Protein AF-T0Y296-F1 (afdb_monomer)

Foldseek 3Di:
DDDDDPDDDDPDPDVVVVCVVPDDDQADPVRAGKDKDKDWDDPPPPDDDIDIKMWMAGPVLVVVCVVLVPDDCVPDDPVSVVVVVVVSVVGTDMD

InterPro domains:
  IPR001352 Ribonuclease HII/HIII [PTHR10954] (26-88)
  IPR012337 Ribonuclease H-like superfamily [SSF53098] (34-89)
  IPR024567 Ribonuclease HII/HIII domain [PF01351] (37-89)
  IPR024567 Ribonuclease HII/HIII domain [PS51975] (33-95)
  IPR036397 Ribonuclease H superfamily [G3DSA:3.30.420.10] (10-95)

pLDDT: mean 77.34, std 16.68, range [34.0, 92.75]

Secondary structure (DSSP, 8-state):
--------------HHHHGGG-PPPSB-TTSPBEEEEEEEE-TT-SSS--EEEEEEEEGGGHHHHHHTT---GGGS-HHHHHHHHHHHHHHSEE-

Organism: NCBI:txid410659

Mean predicted aligned error: 10.15 Å

Structure (mmCIF, N/CA/C/O backbone):
data_AF-T0Y296-F1
#
_entry.id   AF-T0Y296-F1
#
loop_
_atom_site.group_PDB
_atom_site.id
_atom_site.type_symbol
_atom_site.label_atom_id
_atom_site.label_alt_id
_atom_site.label_comp_id
_atom_site.label_asym_id
_atom_site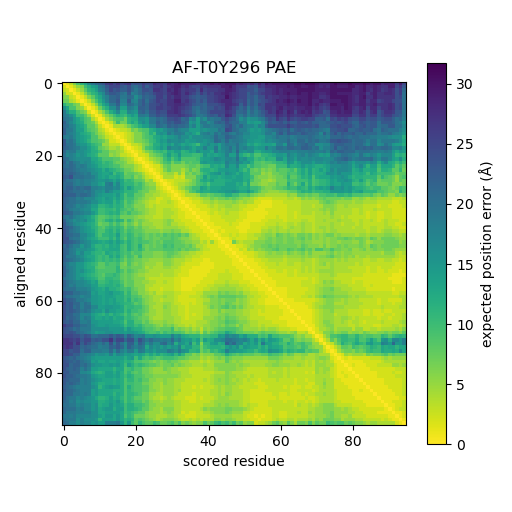.label_entity_id
_atom_site.label_seq_id
_atom_site.pdbx_PDB_ins_code
_atom_site.Cartn_x
_atom_site.Cartn_y
_atom_site.Cartn_z
_atom_site.occupancy
_atom_site.B_iso_or_equiv
_atom_site.auth_seq_id
_atom_site.auth_comp_id
_atom_site.auth_asym_id
_atom_site.auth_atom_id
_atom_site.pdbx_PDB_model_num
ATOM 1 N N . MET A 1 1 ? -28.376 -2.082 -8.450 1.00 37.41 1 MET A N 1
ATOM 2 C CA . MET A 1 1 ? -27.292 -2.812 -9.138 1.00 37.41 1 MET A CA 1
ATOM 3 C C . MET A 1 1 ? -26.705 -1.866 -10.176 1.00 37.41 1 MET A C 1
ATOM 5 O O . MET A 1 1 ? -27.337 -1.641 -11.195 1.00 37.41 1 MET A O 1
ATOM 9 N N . GLY A 1 2 ? -25.598 -1.194 -9.867 1.00 35.00 2 GLY A N 1
ATOM 10 C CA . GLY A 1 2 ? -25.003 -0.199 -10.760 1.00 35.00 2 GLY A CA 1
ATOM 11 C C . GLY A 1 2 ? -23.502 -0.178 -10.544 1.00 35.00 2 GLY A C 1
ATOM 12 O O . GLY A 1 2 ? -23.023 0.370 -9.559 1.00 35.00 2 GLY A O 1
ATOM 13 N N . THR A 1 3 ? -22.771 -0.854 -11.420 1.00 44.56 3 THR A N 1
ATOM 14 C CA . THR A 1 3 ? -21.310 -0.828 -11.460 1.00 44.56 3 THR A CA 1
ATOM 15 C C . THR A 1 3 ? -20.874 0.500 -12.063 1.00 44.56 3 THR A C 1
ATOM 17 O O . THR A 1 3 ? -21.067 0.729 -13.257 1.00 44.56 3 THR A O 1
ATOM 20 N N . VAL A 1 4 ? -20.308 1.385 -11.246 1.00 40.00 4 VAL A N 1
ATOM 21 C CA . VAL A 1 4 ? -19.668 2.605 -11.743 1.00 40.00 4 VAL A CA 1
ATOM 22 C C . VAL A 1 4 ? -18.283 2.212 -12.252 1.00 40.00 4 VAL A C 1
ATOM 24 O O . VAL A 1 4 ? -17.434 1.767 -11.484 1.00 40.00 4 VAL A O 1
ATOM 27 N N . SER A 1 5 ? -18.087 2.312 -13.564 1.00 34.00 5 SER A N 1
ATOM 28 C CA . SER A 1 5 ? -16.792 2.094 -14.212 1.00 34.00 5 SER A CA 1
ATOM 29 C C . SER A 1 5 ? -15.862 3.275 -13.892 1.00 34.00 5 SER A C 1
ATOM 31 O O . SER A 1 5 ? -16.287 4.419 -14.083 1.00 34.00 5 SER A O 1
ATOM 33 N N . PRO A 1 6 ? -14.622 3.067 -13.405 1.00 42.47 6 PRO A N 1
ATOM 34 C CA . PRO A 1 6 ? -13.738 4.165 -13.046 1.00 42.47 6 PRO A CA 1
ATOM 35 C C . PRO A 1 6 ? -13.029 4.671 -14.308 1.00 42.47 6 PRO A C 1
ATOM 37 O O . PRO A 1 6 ? -11.877 4.336 -14.572 1.00 42.47 6 PRO A O 1
ATOM 40 N N . SER A 1 7 ? -13.720 5.463 -15.131 1.00 42.56 7 SER A N 1
ATOM 41 C CA . SER A 1 7 ? -13.080 6.157 -16.250 1.00 42.56 7 SER A CA 1
ATOM 42 C C . SER A 1 7 ? -12.601 7.540 -15.811 1.00 42.56 7 SER A C 1
ATOM 44 O O . SER A 1 7 ? -13.409 8.427 -15.545 1.00 42.56 7 SER A O 1
ATOM 46 N N . SER A 1 8 ? -11.279 7.721 -15.828 1.00 37.59 8 SER A N 1
ATOM 47 C CA . SER A 1 8 ? -10.536 8.986 -15.728 1.00 37.59 8 SER A CA 1
ATOM 48 C C . SER A 1 8 ? -10.662 9.751 -14.404 1.00 37.59 8 SER A C 1
ATOM 50 O O . SER A 1 8 ? -11.715 10.271 -14.045 1.00 37.59 8 SER A O 1
ATOM 52 N N . ALA A 1 9 ? -9.537 9.887 -13.700 1.00 45.66 9 ALA A N 1
ATOM 53 C CA . ALA A 1 9 ? -9.384 10.815 -12.589 1.00 45.66 9 ALA A CA 1
ATOM 54 C C . ALA A 1 9 ? -9.568 12.266 -13.086 1.00 45.66 9 ALA A C 1
ATOM 56 O O . ALA A 1 9 ? -8.618 12.941 -13.473 1.00 45.66 9 ALA A O 1
ATOM 57 N N . MET A 1 10 ? -10.811 12.748 -13.108 1.00 42.50 10 MET A N 1
ATOM 58 C CA . MET A 1 10 ? -11.130 14.165 -13.247 1.00 42.50 10 MET A CA 1
ATOM 59 C C . MET A 1 10 ? -10.930 14.826 -11.882 1.00 42.50 10 MET A C 1
ATOM 61 O O . MET A 1 10 ? -11.776 14.705 -10.996 1.00 42.50 10 MET A O 1
ATOM 65 N N . VAL A 1 11 ? -9.831 15.565 -11.713 1.00 51.09 11 VAL A N 1
ATOM 66 C CA . VAL A 1 11 ? -9.703 16.524 -10.607 1.00 51.09 11 VAL A CA 1
ATOM 67 C C . VAL A 1 11 ? -10.690 17.661 -10.872 1.00 51.09 11 VAL A C 1
ATOM 69 O O . VAL A 1 11 ? -10.391 18.635 -11.562 1.00 51.09 11 VAL A O 1
ATOM 72 N N . SER A 1 12 ? -11.914 17.507 -10.374 1.00 51.34 12 SER A N 1
ATOM 73 C CA . SER A 1 12 ? -12.918 18.561 -10.414 1.00 51.34 12 SER A CA 1
ATOM 74 C C . SER A 1 12 ? -12.597 19.612 -9.357 1.00 51.34 12 SER A C 1
ATOM 76 O O . SER A 1 12 ? -12.642 19.324 -8.166 1.00 51.34 12 SER A O 1
ATOM 78 N N . ARG A 1 13 ? -12.313 20.844 -9.789 1.00 59.34 13 ARG A N 1
ATOM 79 C CA . ARG A 1 13 ? -12.239 22.015 -8.895 1.00 59.34 13 ARG A CA 1
ATOM 80 C C . ARG A 1 13 ? -13.616 22.585 -8.546 1.00 59.34 13 ARG A C 1
ATOM 82 O O . ARG A 1 13 ? -13.701 23.503 -7.741 1.00 59.34 13 ARG A O 1
ATOM 89 N N . ASP A 1 14 ? -14.670 22.061 -9.164 1.00 73.12 14 ASP A N 1
ATOM 90 C CA . ASP A 1 14 ? -16.050 22.425 -8.871 1.00 73.12 14 ASP A CA 1
ATOM 91 C C . ASP A 1 14 ? -16.513 21.720 -7.576 1.00 73.12 14 ASP A C 1
ATOM 93 O O . ASP A 1 14 ? -16.597 20.482 -7.563 1.00 73.12 14 ASP A O 1
ATOM 97 N N . PRO A 1 15 ? -16.808 22.468 -6.491 1.00 61.84 15 PRO A N 1
ATOM 98 C CA . PRO A 1 15 ? -17.272 21.900 -5.227 1.00 61.84 15 PRO A CA 1
ATOM 99 C C . PRO A 1 15 ? -18.621 21.171 -5.347 1.00 61.84 15 PRO A C 1
ATOM 101 O O . PRO A 1 15 ? -18.874 20.249 -4.571 1.00 61.84 15 PRO A O 1
ATOM 104 N N . ALA A 1 16 ? -19.458 21.487 -6.344 1.00 67.62 16 ALA A N 1
ATOM 105 C CA . ALA A 1 16 ? -20.711 20.765 -6.577 1.00 67.62 16 ALA A CA 1
ATOM 106 C C . ALA A 1 16 ? -20.462 19.323 -7.056 1.00 67.62 16 ALA A C 1
ATOM 108 O O . ALA A 1 16 ? -21.152 18.395 -6.633 1.00 67.62 16 ALA A O 1
ATOM 109 N N . ARG A 1 17 ? -19.419 19.111 -7.868 1.00 64.44 17 ARG A N 1
ATOM 110 C CA . ARG A 1 17 ? -18.961 17.774 -8.283 1.00 64.44 17 ARG A CA 1
ATOM 111 C C . ARG A 1 17 ? -18.245 17.011 -7.171 1.00 64.44 17 ARG A C 1
ATOM 113 O O . ARG A 1 17 ? -18.245 15.790 -7.206 1.00 64.44 17 ARG A O 1
ATOM 120 N N . LEU A 1 18 ? -17.647 17.677 -6.182 1.00 62.19 18 LEU A N 1
ATOM 121 C CA . LEU A 1 18 ? -17.090 16.994 -5.003 1.00 62.19 18 LEU A CA 1
ATOM 122 C C . LEU A 1 18 ? -18.192 16.336 -4.159 1.00 62.19 18 LEU A C 1
ATOM 124 O O . LEU A 1 18 ? -18.008 15.226 -3.667 1.00 62.19 18 LEU A O 1
ATOM 128 N N . ASN A 1 19 ? -19.363 16.970 -4.074 1.00 60.94 19 ASN A N 1
ATOM 129 C CA . ASN A 1 19 ? -20.507 16.453 -3.323 1.00 60.94 19 ASN A CA 1
ATOM 130 C C . ASN A 1 19 ? -21.089 15.152 -3.911 1.00 60.94 19 ASN A C 1
ATOM 132 O O . ASN A 1 19 ? -21.728 14.384 -3.195 1.00 60.94 19 ASN A O 1
ATOM 136 N N . GLN A 1 20 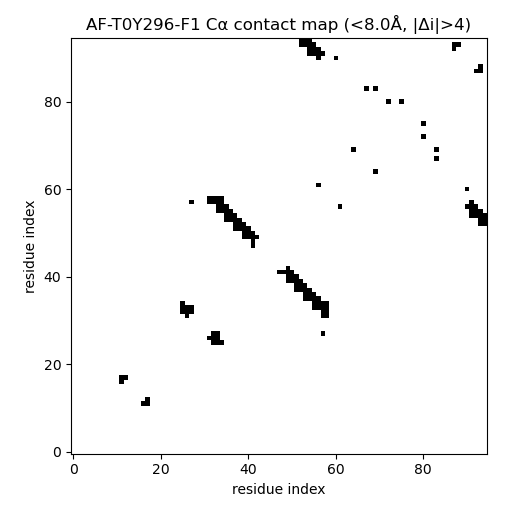? -20.839 14.871 -5.196 1.00 68.56 20 GLN A N 1
ATOM 137 C CA . GLN A 1 20 ? -21.313 13.652 -5.862 1.00 68.56 20 GLN A CA 1
ATOM 138 C C . GLN A 1 20 ? -20.612 12.377 -5.356 1.00 68.56 20 GLN A C 1
ATOM 140 O O . GLN A 1 20 ? -21.126 11.280 -5.553 1.00 68.56 20 GLN A O 1
ATOM 145 N N . TYR A 1 21 ? -19.446 12.512 -4.710 1.00 63.69 21 TYR A N 1
ATOM 146 C CA . TYR A 1 21 ? -18.701 11.388 -4.135 1.00 63.69 21 TYR A CA 1
ATOM 147 C C . TYR A 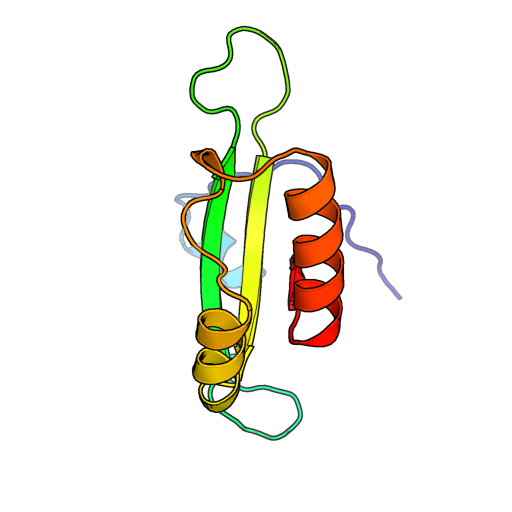1 21 ? -19.181 11.011 -2.724 1.00 63.69 21 TYR A C 1
ATOM 149 O O . TYR A 1 21 ? -18.768 9.977 -2.203 1.00 63.69 21 TYR A O 1
ATOM 157 N N . GLY A 1 22 ? -20.072 11.813 -2.125 1.00 61.47 22 GLY A N 1
ATOM 158 C CA . GLY A 1 22 ? -20.538 11.634 -0.751 1.00 61.47 22 GLY A CA 1
ATOM 159 C C . GLY A 1 22 ? -19.437 11.855 0.300 1.00 61.47 22 GLY A C 1
ATOM 160 O O . GLY A 1 22 ? -18.268 12.067 -0.036 1.00 61.47 22 GLY A O 1
ATOM 161 N N . PRO A 1 23 ? -19.783 11.839 1.599 1.00 64.25 23 PRO A N 1
ATOM 162 C CA . PRO A 1 23 ? -18.780 11.852 2.655 1.00 64.25 23 PRO A CA 1
ATOM 163 C C . PRO A 1 23 ? -17.941 10.572 2.576 1.00 64.25 23 PRO A C 1
ATOM 165 O O . PRO A 1 23 ? -18.478 9.466 2.620 1.00 64.25 23 PRO A O 1
ATOM 168 N N . PHE A 1 24 ? -16.617 10.720 2.485 1.00 65.50 24 PHE A N 1
ATOM 169 C CA . PHE A 1 24 ? -15.704 9.589 2.633 1.00 65.50 24 PHE A CA 1
ATOM 170 C C . PHE A 1 24 ? -15.881 9.011 4.047 1.00 65.50 24 PHE A C 1
ATOM 172 O O . PHE A 1 24 ? -15.681 9.761 5.012 1.00 65.50 24 PHE A O 1
ATOM 179 N N . PRO A 1 25 ? -16.267 7.727 4.203 1.00 68.88 25 PRO A N 1
ATOM 180 C CA . PRO A 1 25 ? -16.499 7.143 5.517 1.00 68.88 25 PRO A CA 1
ATOM 181 C C . PRO A 1 25 ? -15.235 7.253 6.368 1.00 68.88 25 PRO A C 1
ATOM 183 O O . PRO A 1 25 ? -14.184 6.713 6.012 1.00 68.88 25 PRO A O 1
ATOM 186 N N . ARG A 1 26 ? -15.335 7.991 7.477 1.00 70.19 26 ARG A N 1
ATOM 187 C CA . ARG A 1 26 ? -14.233 8.154 8.437 1.00 70.19 26 ARG A CA 1
ATOM 188 C C . ARG A 1 26 ? -14.075 6.948 9.357 1.00 70.19 26 ARG A C 1
ATOM 190 O O . ARG A 1 26 ? -13.045 6.825 10.010 1.00 70.19 26 ARG A O 1
ATOM 197 N N . GLU A 1 27 ? -15.071 6.074 9.363 1.00 80.75 27 GLU A N 1
ATOM 198 C CA . GLU A 1 27 ? -15.166 4.908 10.226 1.00 80.75 27 GLU A CA 1
ATOM 199 C C . GLU A 1 27 ? -15.221 3.628 9.381 1.00 80.75 27 GLU A C 1
ATOM 201 O O . GLU A 1 27 ? -15.676 3.634 8.226 1.00 80.75 27 GLU A O 1
ATOM 206 N N . GLY A 1 28 ? -14.681 2.544 9.934 1.00 74.31 28 GLY A N 1
ATOM 207 C CA . GLY A 1 28 ? -14.800 1.198 9.377 1.00 74.31 28 GLY A CA 1
ATOM 208 C C . GLY A 1 28 ? -16.194 0.603 9.601 1.00 74.31 28 GLY A C 1
ATOM 209 O O . GLY A 1 28 ? -17.076 1.250 10.164 1.00 74.31 28 GLY A O 1
ATOM 210 N N . SER A 1 29 ? -16.392 -0.657 9.200 1.00 72.75 29 SER A N 1
ATOM 211 C CA . SER A 1 29 ? -17.632 -1.406 9.491 1.00 72.75 29 SER A CA 1
ATOM 212 C C . SER A 1 29 ? -17.951 -1.484 10.983 1.00 72.75 29 SER A C 1
ATOM 214 O O . SER A 1 29 ? -19.114 -1.600 11.358 1.00 72.75 29 SER A O 1
ATOM 216 N N . ASP A 1 30 ? -16.913 -1.393 11.810 1.00 77.62 30 ASP A N 1
ATOM 217 C CA . ASP A 1 30 ? -16.978 -1.616 13.249 1.00 77.62 30 ASP A CA 1
ATOM 218 C C . ASP A 1 30 ? -17.071 -0.291 14.032 1.00 77.62 30 ASP A C 1
ATOM 220 O O . ASP A 1 30 ? -17.040 -0.293 15.257 1.00 77.62 30 ASP A O 1
ATOM 224 N N . GLY A 1 31 ? -17.185 0.851 13.335 1.00 80.44 31 GLY A N 1
ATOM 225 C CA . GLY A 1 31 ? -17.208 2.190 13.942 1.00 80.44 31 GLY A CA 1
ATOM 226 C C . GLY A 1 31 ? -15.824 2.753 14.287 1.00 80.44 31 GLY A C 1
ATOM 227 O O . GLY A 1 31 ? -15.722 3.866 14.796 1.00 80.44 31 GLY A O 1
ATOM 228 N N . GLU A 1 32 ? -14.750 2.015 13.995 1.00 82.75 32 GLU A N 1
ATOM 229 C CA . GLU A 1 32 ? -13.389 2.426 14.351 1.00 82.75 32 GLU A CA 1
ATOM 230 C C . GLU A 1 32 ? -12.829 3.513 13.416 1.00 82.75 32 GLU A C 1
ATOM 232 O O . GLU A 1 32 ? -13.030 3.436 12.195 1.00 82.75 32 GLU A O 1
ATOM 237 N N . PRO A 1 33 ? -12.079 4.505 13.941 1.00 87.19 33 PRO A N 1
ATOM 238 C CA . PRO A 1 33 ? -11.466 5.554 13.137 1.00 87.19 33 PRO A CA 1
ATOM 239 C C . PRO A 1 33 ? -10.485 4.996 12.101 1.00 87.19 33 PRO A C 1
ATOM 241 O O . PRO A 1 33 ? -9.479 4.357 12.424 1.00 87.19 33 PRO A O 1
ATOM 244 N N . MET A 1 34 ? -10.724 5.326 10.836 1.00 88.75 34 MET A N 1
ATOM 245 C CA . MET A 1 34 ? -9.871 4.917 9.725 1.00 88.75 34 MET A CA 1
ATOM 246 C C . MET A 1 34 ? -8.781 5.955 9.459 1.00 88.75 34 MET A C 1
ATOM 248 O O . MET A 1 34 ? -9.011 7.166 9.484 1.00 88.75 34 MET A O 1
ATOM 252 N N . VAL A 1 35 ? -7.587 5.476 9.122 1.00 90.06 35 VAL A N 1
ATOM 253 C CA . VAL A 1 35 ? -6.487 6.295 8.607 1.00 90.06 35 VAL A CA 1
ATOM 254 C C . VAL A 1 35 ? -6.256 5.917 7.151 1.00 90.06 35 VAL A C 1
ATOM 256 O O . VAL A 1 35 ? -6.175 4.736 6.817 1.00 90.06 35 VAL A O 1
ATOM 259 N N . GLY A 1 36 ? -6.178 6.923 6.281 1.00 90.25 36 GLY A N 1
ATOM 260 C CA . GLY A 1 36 ? -5.947 6.754 4.849 1.00 90.25 36 GLY A CA 1
ATOM 261 C C . GLY A 1 36 ? -4.660 7.433 4.388 1.00 90.25 36 GLY A C 1
ATOM 262 O O . GLY A 1 36 ? -4.289 8.483 4.911 1.00 90.25 36 GLY A O 1
ATOM 263 N N . GLY A 1 37 ? -4.004 6.839 3.395 1.00 89.88 37 GLY A N 1
ATOM 264 C CA . GLY A 1 37 ? -2.856 7.392 2.683 1.00 89.88 37 GLY A CA 1
ATOM 265 C C . GLY A 1 37 ? -3.064 7.329 1.169 1.00 89.88 37 GLY A C 1
ATOM 266 O O . GLY A 1 37 ? -3.760 6.446 0.667 1.00 89.88 37 GLY A O 1
ATOM 267 N N . LEU A 1 38 ? -2.456 8.277 0.459 1.00 92.00 38 LEU A N 1
ATOM 268 C CA . LEU A 1 38 ? -2.487 8.398 -0.997 1.00 92.00 38 LEU A CA 1
ATOM 269 C C . LEU A 1 38 ? -1.050 8.554 -1.499 1.00 92.00 38 LEU A C 1
ATOM 271 O O . LEU A 1 38 ? -0.292 9.323 -0.906 1.00 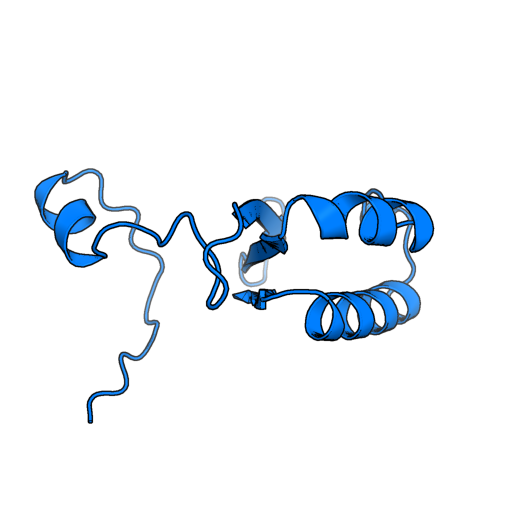92.00 38 LEU A O 1
ATOM 275 N N . ASP A 1 39 ? -0.690 7.847 -2.565 1.00 90.00 39 ASP A N 1
ATOM 276 C CA . ASP A 1 39 ? 0.623 7.968 -3.208 1.00 90.00 39 ASP A CA 1
ATOM 277 C C . ASP A 1 39 ? 0.500 7.843 -4.732 1.00 90.00 39 ASP A C 1
ATOM 279 O O . ASP A 1 39 ? -0.437 7.218 -5.243 1.00 90.00 39 ASP A O 1
ATOM 283 N N . GLU A 1 40 ? 1.454 8.420 -5.463 1.00 92.31 40 GLU A N 1
ATOM 284 C CA . GLU A 1 40 ? 1.509 8.357 -6.922 1.00 92.31 40 GLU A CA 1
ATOM 285 C C . GLU A 1 40 ? 2.806 7.735 -7.455 1.00 92.31 40 GLU A C 1
ATOM 287 O O . GLU A 1 40 ? 3.897 7.888 -6.907 1.00 92.31 40 GLU A O 1
ATOM 292 N N . ALA A 1 41 ? 2.706 7.067 -8.604 1.00 88.81 41 ALA A N 1
ATOM 293 C CA . ALA A 1 41 ? 3.844 6.541 -9.344 1.00 88.81 41 ALA A CA 1
ATOM 294 C C . ALA A 1 41 ? 3.772 6.960 -10.817 1.00 88.81 41 ALA A C 1
ATOM 296 O O . ALA A 1 41 ? 2.703 6.989 -11.425 1.00 88.81 41 ALA A O 1
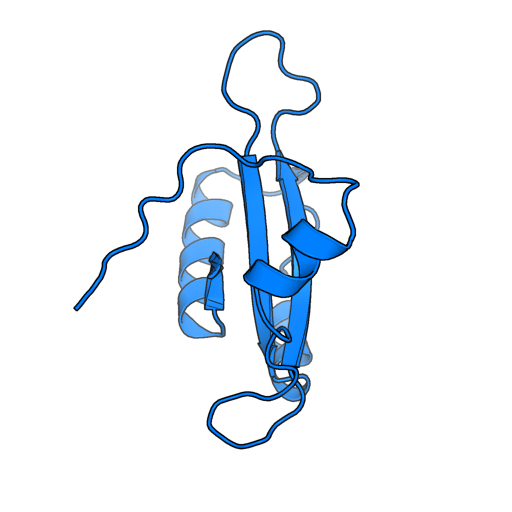ATOM 297 N N . GLY A 1 42 ? 4.928 7.270 -11.410 1.00 90.00 42 GLY A N 1
ATOM 298 C CA . GLY A 1 42 ? 5.037 7.594 -12.839 1.00 90.00 42 GLY A CA 1
ATOM 299 C C . GLY A 1 42 ? 5.033 9.085 -13.192 1.00 90.00 42 GLY A C 1
ATOM 300 O O . GLY A 1 42 ? 5.145 9.408 -14.368 1.00 90.00 42 GLY A O 1
ATOM 301 N N . ARG A 1 43 ? 5.005 10.006 -12.213 1.00 90.62 43 ARG A N 1
ATOM 302 C CA . ARG A 1 43 ? 5.045 11.470 -12.453 1.00 90.62 43 ARG A CA 1
ATOM 303 C C . ARG A 1 43 ? 6.244 11.938 -13.304 1.00 90.62 43 ARG A C 1
ATOM 305 O O . ARG A 1 43 ? 6.160 12.969 -13.960 1.00 90.62 43 ARG A O 1
ATOM 312 N N . GLY A 1 44 ? 7.370 11.220 -13.255 1.00 90.56 44 GLY A N 1
ATOM 313 C CA . GLY A 1 44 ? 8.604 11.549 -13.987 1.00 90.56 44 GLY A CA 1
ATOM 314 C C . GLY A 1 44 ? 8.866 10.707 -15.240 1.00 90.56 44 GLY A C 1
ATOM 315 O O . GLY A 1 44 ? 9.902 10.883 -15.877 1.00 90.56 44 GLY A O 1
ATOM 316 N N . SER A 1 45 ? 7.976 9.773 -15.577 1.00 91.12 45 SER A N 1
ATOM 317 C CA . SER A 1 45 ? 8.153 8.887 -16.728 1.00 91.12 45 SER A CA 1
ATOM 318 C C . SER A 1 45 ? 7.804 9.607 -18.032 1.00 91.12 45 SER A C 1
ATOM 320 O O . SER A 1 45 ? 6.776 10.270 -18.119 1.00 91.12 45 SER A O 1
ATOM 322 N N . TRP A 1 46 ? 8.631 9.441 -19.069 1.00 92.12 46 TRP A N 1
ATOM 323 C CA . TRP A 1 46 ? 8.315 9.928 -20.422 1.00 92.12 46 TRP A CA 1
ATOM 324 C C . TRP A 1 46 ? 7.213 9.111 -21.106 1.00 92.12 46 TRP A C 1
ATOM 326 O O . TRP A 1 46 ? 6.425 9.652 -21.874 1.00 92.12 46 TRP A O 1
ATOM 336 N N . ILE A 1 47 ? 7.178 7.802 -20.848 1.00 92.75 47 ILE A N 1
ATOM 337 C CA . ILE A 1 47 ? 6.218 6.859 -21.425 1.00 92.75 47 ILE A CA 1
ATOM 338 C C . ILE A 1 47 ? 5.666 5.989 -20.295 1.00 92.75 47 ILE A C 1
ATOM 340 O O . ILE A 1 47 ? 6.422 5.520 -19.442 1.00 92.75 47 ILE A O 1
ATOM 344 N N . GLY A 1 48 ? 4.354 5.757 -20.322 1.00 90.25 48 GLY A N 1
ATOM 345 C CA . GLY A 1 48 ? 3.632 4.914 -19.371 1.00 90.25 48 GLY A CA 1
ATOM 346 C C . GLY A 1 48 ? 2.554 5.678 -18.595 1.00 90.25 48 GLY A C 1
ATOM 347 O O . GLY A 1 48 ? 2.558 6.909 -18.577 1.00 90.25 48 GLY A O 1
ATOM 348 N N . PRO A 1 49 ? 1.601 4.961 -17.976 1.00 91.12 49 PRO A N 1
ATOM 349 C CA . PRO A 1 49 ? 0.546 5.583 -17.192 1.00 91.12 49 PRO A CA 1
ATOM 350 C C . PRO A 1 49 ? 1.093 6.157 -15.881 1.00 91.12 49 PRO A C 1
ATOM 352 O O . PRO A 1 49 ? 1.993 5.592 -15.259 1.00 91.12 49 PRO A O 1
ATOM 355 N N . MET A 1 50 ? 0.483 7.250 -15.429 1.00 92.62 50 MET A N 1
ATOM 356 C CA . MET A 1 50 ? 0.574 7.688 -14.041 1.00 92.62 50 MET A CA 1
ATOM 357 C C . MET A 1 50 ? -0.476 6.934 -13.227 1.00 92.62 50 MET A C 1
ATOM 359 O O . MET A 1 50 ? -1.644 6.881 -13.617 1.00 92.62 50 MET A O 1
ATOM 363 N N . VAL A 1 51 ? -0.054 6.349 -12.112 1.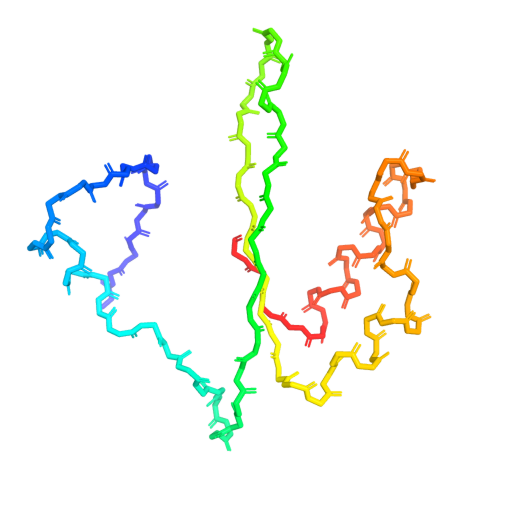00 91.00 51 VAL A N 1
ATOM 364 C CA . VAL A 1 51 ? -0.913 5.557 -11.229 1.00 91.00 51 VAL A CA 1
ATOM 365 C C . VAL A 1 51 ? -1.029 6.277 -9.897 1.00 91.00 51 VAL A C 1
ATOM 367 O O . VAL A 1 51 ? -0.019 6.686 -9.330 1.00 91.00 51 VAL A O 1
ATOM 370 N N . LEU A 1 52 ? -2.256 6.416 -9.409 1.00 92.56 52 LEU A N 1
ATOM 371 C CA . LEU A 1 52 ? -2.564 6.892 -8.068 1.00 92.56 52 LEU A CA 1
ATOM 372 C C . LEU A 1 52 ? -3.094 5.698 -7.273 1.00 92.56 52 LEU A C 1
ATOM 374 O O . LEU A 1 52 ? -3.982 5.006 -7.766 1.00 92.56 52 LEU A O 1
ATOM 378 N N . GLY A 1 53 ? -2.543 5.447 -6.090 1.00 89.94 53 GLY A N 1
ATOM 379 C CA . GLY A 1 53 ? -2.993 4.379 -5.200 1.00 89.94 53 GLY A CA 1
ATOM 380 C C . GLY A 1 53 ? -3.467 4.948 -3.873 1.00 89.94 53 GLY A C 1
ATOM 381 O O . GLY A 1 53 ? -2.798 5.806 -3.294 1.00 89.94 53 GLY A O 1
ATOM 382 N N . ALA A 1 54 ? -4.603 4.460 -3.381 1.00 90.94 54 ALA A N 1
ATOM 383 C CA . ALA A 1 54 ? -5.111 4.796 -2.059 1.00 90.94 54 ALA A CA 1
ATOM 384 C C . ALA A 1 54 ? -5.135 3.553 -1.163 1.00 90.94 54 ALA A C 1
ATOM 386 O O . ALA A 1 54 ? -5.497 2.457 -1.590 1.00 90.94 54 ALA A O 1
ATOM 387 N N . PHE A 1 55 ? -4.771 3.731 0.104 1.00 91.38 55 PHE A N 1
ATOM 388 C CA . PHE A 1 55 ? -4.833 2.677 1.111 1.00 91.38 55 PHE A CA 1
ATOM 389 C C . PHE A 1 55 ? -5.458 3.210 2.393 1.00 91.38 55 PHE A C 1
ATOM 391 O O . PHE A 1 55 ? -5.144 4.325 2.810 1.00 91.38 55 PHE A O 1
ATOM 398 N N . ARG A 1 56 ? -6.318 2.420 3.038 1.00 91.06 56 ARG A N 1
ATOM 399 C CA . ARG A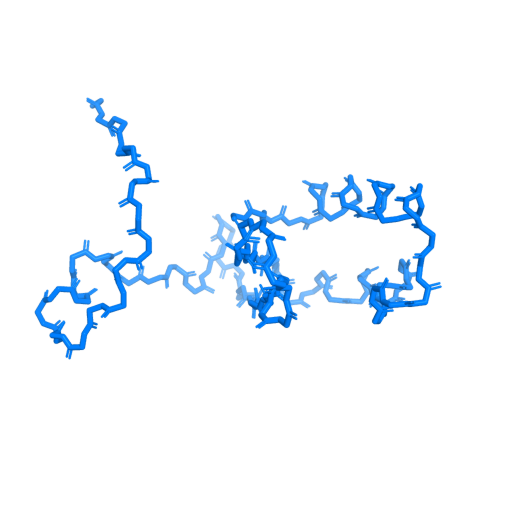 1 56 ? -6.875 2.752 4.354 1.00 91.06 56 ARG A CA 1
ATOM 400 C C . ARG A 1 56 ? -6.970 1.538 5.268 1.00 91.06 56 ARG A C 1
ATOM 402 O O . ARG A 1 56 ? -7.199 0.425 4.804 1.00 91.06 56 ARG A O 1
ATOM 409 N N . LEU A 1 57 ? -6.846 1.773 6.569 1.00 91.31 57 LEU A N 1
ATOM 410 C CA . LEU A 1 57 ? -6.972 0.766 7.626 1.00 91.31 57 LEU A CA 1
ATOM 411 C C . LEU A 1 57 ? -7.382 1.424 8.961 1.00 91.31 57 LEU A C 1
ATOM 413 O O . LEU A 1 57 ? -7.228 2.644 9.087 1.00 91.31 57 LEU A O 1
ATOM 417 N N . PRO A 1 58 ? -7.866 0.658 9.956 1.00 91.00 58 PRO A N 1
ATOM 418 C CA . PRO A 1 58 ? -8.080 1.166 11.312 1.00 91.00 58 PRO A CA 1
ATOM 419 C C . PRO A 1 58 ? -6.784 1.714 11.915 1.00 91.00 58 PRO A C 1
ATOM 421 O O . PRO A 1 58 ? -5.693 1.197 11.644 1.00 91.00 58 PRO A O 1
ATOM 424 N N . ARG A 1 59 ? -6.881 2.757 12.743 1.00 88.62 59 ARG A N 1
ATOM 425 C CA . ARG A 1 59 ? -5.715 3.419 13.355 1.00 88.62 59 ARG A CA 1
ATOM 426 C C . ARG A 1 59 ? -4.816 2.445 14.126 1.00 88.62 59 ARG A C 1
ATOM 428 O O . ARG A 1 59 ? -3.594 2.593 14.106 1.00 88.62 59 ARG A O 1
ATOM 435 N N . GLU A 1 60 ? -5.400 1.440 14.753 1.00 88.50 60 GLU A N 1
ATOM 436 C CA . GLU A 1 60 ? -4.747 0.404 15.556 1.00 88.50 60 GLU A CA 1
ATOM 437 C C . GLU A 1 60 ? -3.849 -0.485 14.681 1.00 88.50 60 GLU A C 1
ATOM 439 O O . GLU A 1 60 ? -2.800 -0.959 15.118 1.00 88.50 60 GLU A O 1
ATOM 444 N N . GLY A 1 61 ? -4.208 -0.645 13.402 1.00 88.19 61 GLY A N 1
ATOM 445 C CA . GLY A 1 61 ? -3.452 -1.415 12.417 1.00 88.19 61 GLY A CA 1
ATOM 446 C C . GLY A 1 61 ? -2.150 -0.748 11.961 1.00 88.19 61 GLY A C 1
ATOM 447 O O . GLY A 1 61 ? -1.318 -1.402 11.331 1.00 88.19 61 GLY A O 1
ATOM 448 N N . LEU A 1 62 ? -1.914 0.529 12.292 1.00 88.19 62 LEU A N 1
ATOM 449 C CA . LEU A 1 62 ? -0.692 1.241 11.896 1.00 88.19 62 LEU A CA 1
ATOM 450 C C . LEU A 1 62 ? 0.581 0.576 12.433 1.00 88.19 62 LEU A C 1
ATOM 452 O O . LEU A 1 62 ? 1.579 0.513 11.714 1.00 88.19 62 LEU A O 1
ATOM 456 N N . GLY A 1 63 ? 0.547 0.040 13.659 1.00 88.94 63 GLY A N 1
ATOM 457 C CA . GLY A 1 63 ? 1.690 -0.671 14.244 1.00 88.94 63 GLY A CA 1
ATOM 458 C C . GLY A 1 63 ? 2.135 -1.853 13.379 1.00 88.94 63 GLY A C 1
ATOM 459 O O . GLY A 1 63 ? 3.328 -2.040 13.137 1.00 88.94 63 GLY A O 1
ATOM 460 N N . ARG A 1 64 ? 1.171 -2.570 12.788 1.00 87.94 64 ARG A N 1
ATOM 461 C CA . ARG A 1 64 ? 1.443 -3.703 11.901 1.00 87.94 64 ARG A CA 1
ATOM 462 C C . ARG A 1 64 ? 2.172 -3.288 10.624 1.00 87.94 64 ARG A C 1
ATOM 464 O O . ARG A 1 64 ? 3.052 -4.011 10.162 1.00 87.94 64 ARG A O 1
ATOM 471 N N . LEU A 1 65 ? 1.854 -2.121 10.061 1.00 87.94 65 LEU A N 1
ATOM 472 C CA . LEU A 1 65 ? 2.554 -1.607 8.877 1.00 87.94 65 LEU A CA 1
ATOM 473 C C . LEU A 1 65 ? 4.033 -1.320 9.168 1.00 87.94 65 LEU A C 1
ATOM 475 O O . LEU A 1 65 ? 4.893 -1.578 8.320 1.00 87.94 65 LEU A O 1
ATOM 479 N N . VAL A 1 66 ? 4.326 -0.816 10.371 1.00 85.62 66 VAL A N 1
ATOM 480 C CA . VAL A 1 66 ? 5.696 -0.550 10.829 1.00 85.62 66 VAL A CA 1
ATOM 481 C C . VAL A 1 66 ? 6.472 -1.858 10.988 1.00 85.62 66 VAL A C 1
ATOM 483 O O . VAL A 1 66 ? 7.583 -1.964 10.471 1.00 85.62 66 VAL A O 1
ATOM 486 N N . GLU A 1 67 ? 5.876 -2.872 11.622 1.00 87.06 67 GLU A N 1
ATOM 487 C CA . GLU A 1 67 ? 6.476 -4.209 11.777 1.00 87.06 67 GLU A CA 1
ATOM 488 C C . GLU A 1 67 ? 6.775 -4.889 10.437 1.00 87.06 67 GLU A C 1
ATOM 490 O O . GLU A 1 67 ? 7.816 -5.524 10.272 1.00 87.06 67 GLU A O 1
ATOM 495 N N . LEU A 1 68 ? 5.879 -4.737 9.456 1.00 83.94 68 LEU A N 1
ATOM 496 C CA . LEU A 1 68 ? 6.065 -5.272 8.105 1.00 83.94 68 LEU A CA 1
ATOM 497 C C . LEU A 1 68 ? 7.203 -4.572 7.336 1.00 83.94 68 LEU A C 1
ATOM 499 O O . LEU A 1 68 ? 7.610 -5.042 6.266 1.00 83.94 68 LEU A O 1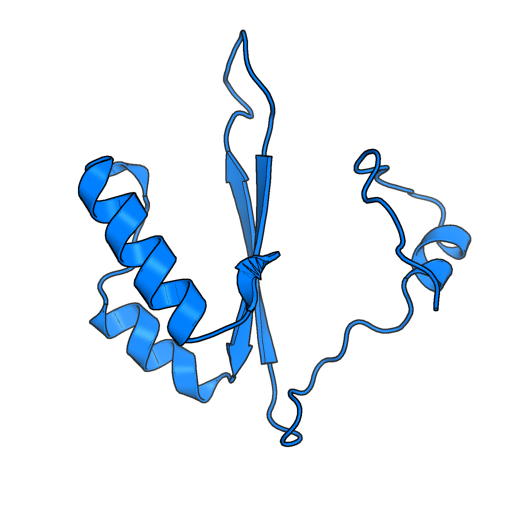
ATOM 503 N N . GLY A 1 69 ? 7.740 -3.473 7.878 1.00 80.88 69 GLY A N 1
ATOM 504 C CA . GLY A 1 69 ? 8.845 -2.724 7.292 1.00 80.88 69 GLY A CA 1
ATOM 505 C C . GLY A 1 69 ? 8.442 -1.988 6.017 1.00 80.88 69 GLY A C 1
ATOM 506 O O . GLY A 1 69 ? 9.268 -1.826 5.117 1.00 80.88 69 GLY A O 1
ATOM 507 N N . ILE A 1 70 ? 7.177 -1.569 5.910 1.00 76.88 70 ILE A N 1
ATOM 508 C CA . ILE A 1 70 ? 6.660 -0.832 4.753 1.00 76.88 70 ILE A CA 1
ATOM 509 C C . ILE A 1 70 ? 7.228 0.590 4.807 1.00 76.88 70 ILE A C 1
ATOM 511 O O . ILE A 1 70 ? 6.663 1.500 5.407 1.00 76.88 70 ILE A O 1
ATOM 515 N N . ARG A 1 71 ? 8.413 0.764 4.221 1.00 68.88 71 ARG A N 1
ATOM 516 C CA . ARG A 1 71 ? 9.119 2.041 4.070 1.00 68.88 71 ARG A CA 1
ATOM 517 C C . ARG A 1 71 ? 9.571 2.205 2.621 1.00 68.88 71 ARG A C 1
ATOM 519 O O . ARG A 1 71 ? 9.726 1.206 1.926 1.00 68.88 71 ARG A O 1
ATOM 526 N N . ASP A 1 72 ? 9.732 3.468 2.209 1.00 64.56 72 ASP A N 1
ATOM 527 C CA . ASP A 1 72 ? 9.967 3.968 0.839 1.00 64.56 72 ASP A CA 1
ATOM 528 C C . ASP A 1 72 ? 10.285 2.876 -0.204 1.00 64.56 72 ASP A C 1
ATOM 530 O O . ASP A 1 72 ? 11.359 2.264 -0.219 1.00 64.56 72 ASP A O 1
ATOM 534 N N . SER A 1 73 ? 9.320 2.654 -1.101 1.00 63.09 73 SER A N 1
ATOM 535 C CA . SER A 1 73 ? 9.305 1.590 -2.111 1.00 63.09 73 SER A CA 1
ATOM 536 C C . SER A 1 73 ? 10.490 1.622 -3.083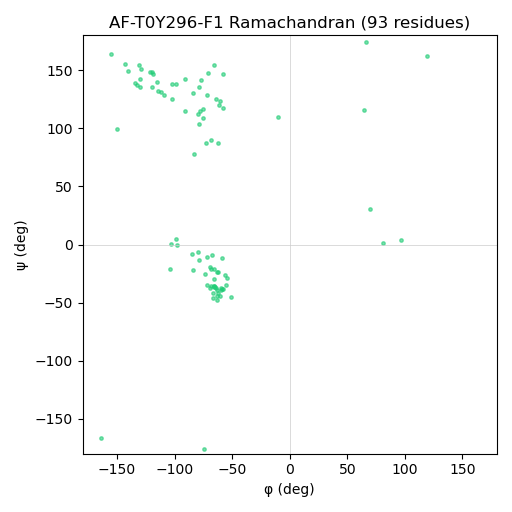 1.00 63.09 73 SER A C 1
ATOM 538 O O . SER A 1 73 ? 10.712 0.649 -3.816 1.00 63.09 73 SER A O 1
ATOM 540 N N . LYS A 1 74 ? 11.266 2.713 -3.073 1.00 64.75 74 LYS A N 1
ATOM 541 C CA . LYS A 1 74 ? 12.485 2.912 -3.867 1.00 64.75 74 LYS A CA 1
ATOM 542 C C . LYS A 1 74 ? 13.649 2.014 -3.444 1.00 64.75 74 LYS A C 1
ATOM 544 O O . LYS A 1 74 ? 14.532 1.772 -4.258 1.00 64.75 74 LYS A O 1
ATOM 549 N N . LEU A 1 75 ? 13.634 1.483 -2.220 1.00 63.72 75 LEU A N 1
ATOM 550 C CA . LEU A 1 75 ? 14.656 0.550 -1.718 1.00 63.72 75 LEU A CA 1
ATOM 551 C C . LEU A 1 75 ? 14.234 -0.926 -1.817 1.00 63.72 75 LEU A C 1
ATOM 553 O O . LEU A 1 75 ? 14.988 -1.819 -1.432 1.00 63.72 75 LEU A O 1
ATOM 557 N N . LEU A 1 76 ? 13.028 -1.199 -2.319 1.00 77.81 76 LEU A N 1
ATOM 558 C CA . LEU A 1 76 ? 12.465 -2.543 -2.385 1.00 77.81 76 LEU A CA 1
ATOM 559 C C . LEU A 1 76 ? 12.643 -3.159 -3.774 1.00 77.81 76 LEU A C 1
ATOM 561 O O . LEU A 1 76 ? 12.390 -2.523 -4.800 1.00 77.81 76 LEU A O 1
ATOM 565 N N . THR A 1 77 ? 13.002 -4.443 -3.810 1.00 86.00 77 THR A N 1
ATOM 566 C CA . THR A 1 77 ? 13.004 -5.220 -5.055 1.00 86.00 77 THR A CA 1
ATOM 567 C C . THR A 1 77 ? 11.574 -5.391 -5.589 1.00 86.00 77 THR A C 1
ATOM 569 O O . THR A 1 77 ? 10.619 -5.383 -4.803 1.00 86.00 77 THR A O 1
ATOM 572 N N . PRO A 1 78 ? 11.382 -5.596 -6.909 1.00 85.94 78 PRO A N 1
ATOM 573 C CA . PRO A 1 78 ? 10.059 -5.859 -7.477 1.00 85.94 78 PRO A CA 1
ATOM 574 C C . PRO A 1 78 ? 9.304 -6.986 -6.756 1.00 85.94 78 PRO A C 1
ATOM 576 O O . PRO A 1 78 ? 8.154 -6.796 -6.375 1.00 85.94 78 PRO A O 1
ATOM 579 N N . GLY A 1 79 ? 9.974 -8.108 -6.465 1.00 87.94 79 GLY A N 1
ATOM 580 C CA . GLY A 1 79 ? 9.366 -9.228 -5.739 1.00 87.94 79 GLY A CA 1
ATOM 581 C C . GLY A 1 79 ? 8.944 -8.873 -4.310 1.00 87.94 79 GLY A C 1
ATOM 582 O O . GLY A 1 79 ? 7.863 -9.264 -3.869 1.00 87.94 79 GLY A O 1
ATOM 583 N N . ARG A 1 80 ? 9.741 -8.068 -3.589 1.00 86.88 80 ARG A N 1
ATOM 584 C CA . ARG A 1 80 ? 9.370 -7.607 -2.243 1.00 86.88 80 ARG A CA 1
ATOM 585 C C . ARG A 1 80 ? 8.153 -6.682 -2.277 1.00 86.88 80 ARG A C 1
ATOM 587 O O . ARG A 1 80 ? 7.316 -6.779 -1.385 1.00 86.88 80 ARG A O 1
ATOM 594 N N . ARG A 1 81 ? 8.015 -5.841 -3.309 1.00 87.44 81 ARG A N 1
ATOM 595 C CA . ARG A 1 81 ? 6.826 -4.989 -3.499 1.00 87.44 81 ARG A CA 1
ATOM 596 C C . ARG A 1 81 ? 5.558 -5.817 -3.704 1.00 87.44 81 ARG A C 1
ATOM 598 O O . ARG A 1 81 ? 4.560 -5.539 -3.050 1.00 87.44 81 ARG A O 1
ATOM 605 N N . THR A 1 82 ? 5.606 -6.866 -4.526 1.00 88.50 82 THR A N 1
ATOM 606 C CA . THR A 1 82 ? 4.458 -7.770 -4.738 1.00 88.50 82 THR A CA 1
ATOM 607 C C . THR A 1 82 ? 4.036 -8.488 -3.452 1.00 88.50 82 THR A C 1
ATOM 609 O O . THR A 1 82 ? 2.844 -8.581 -3.152 1.00 88.50 82 THR A O 1
ATOM 612 N N . LEU A 1 83 ? 5.006 -8.954 -2.657 1.00 89.19 83 LEU A N 1
ATOM 613 C CA . LEU A 1 83 ? 4.728 -9.581 -1.362 1.00 89.19 83 LEU A CA 1
ATOM 614 C C . LEU A 1 83 ? 4.068 -8.598 -0.387 1.00 89.19 83 LEU A C 1
ATOM 616 O O . LEU A 1 83 ? 3.035 -8.918 0.192 1.00 89.19 83 LEU A O 1
ATOM 620 N N . LEU A 1 84 ? 4.614 -7.387 -0.249 1.00 88.56 84 LEU A N 1
ATOM 621 C CA . LEU A 1 84 ? 4.045 -6.369 0.639 1.00 88.56 84 LEU A CA 1
ATOM 622 C C . LEU A 1 84 ? 2.663 -5.894 0.184 1.00 88.56 84 LEU A C 1
ATOM 624 O O . LEU A 1 84 ? 1.804 -5.680 1.030 1.00 88.56 84 LEU A O 1
ATOM 628 N N . ALA A 1 85 ? 2.412 -5.784 -1.123 1.00 88.19 85 ALA A N 1
ATOM 629 C CA . ALA A 1 85 ? 1.078 -5.480 -1.641 1.00 88.19 85 ALA A CA 1
ATOM 630 C C . ALA A 1 85 ? 0.048 -6.541 -1.209 1.00 88.19 85 ALA A C 1
ATOM 632 O O . ALA A 1 85 ? -1.076 -6.206 -0.843 1.00 88.19 85 ALA A O 1
ATOM 633 N N . SER A 1 86 ? 0.456 -7.813 -1.178 1.00 90.12 86 SER A N 1
ATOM 634 C CA . SER A 1 86 ? -0.393 -8.910 -0.699 1.00 90.12 86 SER A CA 1
ATOM 635 C C . SER A 1 86 ? -0.642 -8.842 0.813 1.00 90.12 86 SER A C 1
ATOM 637 O O . SER A 1 86 ? -1.745 -9.148 1.257 1.00 90.12 86 SER A O 1
ATOM 639 N N . GLU A 1 87 ? 0.353 -8.435 1.608 1.00 89.94 87 GLU A N 1
ATOM 640 C CA . GLU A 1 87 ? 0.172 -8.193 3.050 1.00 89.94 87 GLU A CA 1
ATOM 641 C C . GLU A 1 87 ? -0.754 -7.000 3.321 1.00 89.94 87 GLU A C 1
ATOM 643 O O . GLU A 1 87 ? -1.630 -7.069 4.185 1.00 89.94 87 GLU A O 1
ATOM 648 N N . LEU A 1 88 ? -0.604 -5.916 2.555 1.00 90.06 88 LEU A N 1
ATOM 649 C CA . LEU A 1 88 ? -1.457 -4.732 2.655 1.00 90.06 88 LEU A CA 1
ATOM 650 C C . LEU A 1 88 ? -2.918 -5.075 2.361 1.00 90.06 88 LEU A C 1
ATOM 652 O O . LEU A 1 88 ? -3.793 -4.697 3.135 1.00 90.06 88 LEU A O 1
ATOM 656 N N . ALA A 1 89 ? -3.174 -5.868 1.317 1.00 88.44 89 ALA A N 1
ATOM 657 C CA . ALA A 1 89 ? -4.518 -6.326 0.961 1.00 88.44 89 ALA A CA 1
ATOM 658 C C . ALA A 1 89 ? -5.180 -7.193 2.048 1.00 88.44 89 ALA A C 1
ATOM 660 O O . ALA A 1 89 ? -6.402 -7.290 2.094 1.00 88.44 89 ALA A O 1
ATOM 661 N N . ARG A 1 90 ? -4.388 -7.829 2.924 1.00 89.44 90 ARG A N 1
ATOM 662 C CA . ARG A 1 90 ? -4.895 -8.568 4.092 1.00 89.44 90 ARG A CA 1
ATOM 663 C C . ARG A 1 90 ? -5.168 -7.681 5.303 1.00 89.44 90 ARG A C 1
ATOM 665 O O . ARG A 1 90 ? -5.900 -8.096 6.192 1.00 89.44 90 ARG A O 1
ATOM 672 N N . THR A 1 91 ? -4.541 -6.509 5.366 1.00 87.56 91 THR A N 1
ATOM 673 C CA . THR A 1 91 ? -4.529 -5.652 6.563 1.00 87.56 91 THR A CA 1
ATOM 674 C C . THR A 1 91 ? -5.472 -4.453 6.432 1.00 87.56 91 THR A C 1
ATOM 676 O O . THR A 1 91 ? -5.874 -3.873 7.436 1.00 87.56 91 THR A O 1
ATOM 679 N N . GLY A 1 92 ? -5.833 -4.067 5.209 1.00 88.56 92 GLY A N 1
ATOM 680 C CA . GLY A 1 92 ? -6.712 -2.934 4.954 1.00 88.56 92 GLY A CA 1
ATOM 681 C C . GLY A 1 92 ? -7.278 -2.932 3.539 1.00 88.56 92 GLY A C 1
ATOM 682 O O . GLY A 1 92 ? -7.196 -3.915 2.805 1.00 88.56 92 GLY A O 1
ATOM 683 N N . GLU A 1 93 ? -7.845 -1.799 3.145 1.00 88.19 93 GLU A N 1
ATOM 684 C CA . GLU A 1 93 ? -8.477 -1.618 1.842 1.00 88.19 93 GLU A CA 1
ATOM 685 C C . GLU A 1 93 ? -7.568 -0.838 0.896 1.00 88.19 93 GLU A C 1
ATOM 687 O O . GLU A 1 93 ? -7.164 0.286 1.200 1.00 88.19 93 GLU A O 1
ATOM 692 N N . ILE A 1 94 ? -7.293 -1.420 -0.271 1.00 86.75 94 ILE A N 1
ATOM 693 C CA . ILE A 1 94 ? -6.560 -0.790 -1.375 1.00 86.75 94 ILE A CA 1
ATOM 694 C C . ILE A 1 94 ? -7.572 -0.347 -2.443 1.00 86.75 94 ILE A C 1
ATOM 696 O O . ILE A 1 94 ? -8.515 -1.086 -2.745 1.00 86.75 94 ILE A O 1
ATOM 700 N N . ARG A 1 95 ? -7.384 0.845 -3.013 1.00 80.12 95 ARG A N 1
ATOM 701 C CA . ARG A 1 95 ? -8.167 1.397 -4.128 1.00 80.12 95 ARG A CA 1
ATOM 702 C C . ARG A 1 95 ? -7.263 1.961 -5.212 1.00 80.12 95 ARG A C 1
ATOM 704 O O . ARG A 1 95 ? -6.195 2.516 -4.860 1.00 80.12 95 ARG A O 1
#

Radius of gyration: 15.95 Å; Cα contacts (8 Å, |Δi|>4): 75; chains: 1; bounding box: 42×32×37 Å

Nearest PDB structures (foldseek):
  1uax-assembly2_B  TM=9.034E-01  e=6.687E-04  Pyrococcus horikoshii OT3
  2dfh-assembly1_A  TM=9.023E-01  e=8.179E-04  Thermococcus kodakarensis KOD1
  2dff-assembly1_A  TM=8.929E-01  e=1.144E-03  Thermococcus kodakarensis KOD1
  3asm-assembly1_A  TM=8.727E-01  e=6.556E-03  Geobacillus stearothermophilus
  3puf-assembly2_D  TM=8.339E-01  e=4.687E-03  Homo sapiens

Sequence (95 aa):
MGTVSPSSAMVSRDPARLNQYGPFPREGSDGEPMVGGLDEAGRGSWIGPMVLGAFRLPREGLGRLVELGIRDSKLLTPGRRTLLASELARTGEIR

Solvent-accessible surface area (backbone atoms only — not comparable to full-atom values): 6178 Å² total; per-residue (Å²): 142,80,89,80,76,90,75,72,93,72,86,66,88,48,68,74,64,54,60,74,72,52,84,76,75,58,45,48,99,84,67,42,56,49,45,73,52,76,52,75,45,46,89,86,52,94,74,78,75,71,46,75,42,38,40,36,32,47,58,80,52,51,61,56,46,59,74,71,59,78,61,70,72,90,81,51,54,74,68,56,50,56,52,48,52,54,52,45,59,76,66,33,51,74,88